Protein AF-A0A938FJY7-F1 (afdb_monomer)

Nearest PDB structures (foldseek):
  8kab-assembly1_Z  TM=9.635E-01  e=1.852E-04  Mycolicibacterium smegmatis MC2 155
  8v9j-assembly1_1  TM=9.572E-01  e=1.852E-04  Mycolicibacterium smegmatis MC2 155
  8cam-assembly1_x  TM=9.629E-01  e=1.108E-03  Escherichia coli BW25113
  7asp-assembly1_W  TM=9.441E-01  e=1.039E-03  Staphylococcus aureus
  9e7f-assembly1_AX  TM=9.710E-01  e=1.519E-02  Pyrobaculum calidifontis JCM 11548

Secondary structure (DSSP, 8-state):
-----HHHHHTS-HHHHHHHHHHHHHHHHHHHHHHHTT--S-HHHHHHHHHHHHHHHT-

Foldseek 3Di:
DDDPDLVVLVVDDPVVLVVVLVVLVVVLVVLVVCVVVVNRPDPPVNVVSVVSNVSSVVD

Solvent-accessible surface area (backbone atoms only — not comparable to full-atom values): 3589 Å² total; per-residue (Å²): 138,88,74,88,47,73,66,61,61,71,72,44,52,75,68,56,51,52,49,54,46,50,53,46,50,53,51,50,51,52,51,51,49,31,49,73,71,70,68,52,88,58,70,67,53,62,57,50,43,54,51,51,52,52,53,65,73,73,109

pLDDT: mean 80.89, std 13.35, range [38.44, 93.94]

Sequence (59 aa):
MSTTTAETLRASSTDELNNKLREAKEELFNLRFQAATGQLENHGRLTAVRKEIARIYTI

Radius of gyration: 12.51 Å; Cα contacts (8 Å, |Δi|>4): 26; chains: 1; bounding box: 27×21×33 Å

Structure (mmCIF, N/CA/C/O backbone):
data_AF-A0A938FJY7-F1
#
_entry.id   AF-A0A938FJY7-F1
#
loop_
_atom_site.group_PDB
_atom_site.id
_atom_site.type_symbol
_atom_site.label_atom_id
_atom_site.label_alt_id
_atom_site.label_comp_id
_atom_site.label_asym_id
_atom_site.label_entity_id
_atom_site.label_seq_id
_atom_site.pdbx_PDB_ins_code
_atom_site.Cartn_x
_atom_site.Cartn_y
_atom_site.Cartn_z
_atom_site.occupancy
_atom_site.B_iso_or_equiv
_atom_site.auth_seq_id
_atom_site.auth_comp_id
_atom_site.auth_asym_id
_atom_site.auth_atom_id
_atom_site.pdbx_PDB_model_num
ATOM 1 N N . MET A 1 1 ? 2.200 14.932 -6.999 1.00 38.75 1 MET A N 1
ATOM 2 C CA . MET A 1 1 ? 2.122 13.713 -7.829 1.00 38.75 1 MET A CA 1
ATOM 3 C C . MET A 1 1 ? 3.515 13.110 -7.908 1.00 38.75 1 MET A C 1
ATOM 5 O O . MET A 1 1 ? 4.351 13.672 -8.593 1.00 38.75 1 MET A O 1
ATOM 9 N N . SER A 1 2 ? 3.782 12.033 -7.169 1.00 38.44 2 SER A N 1
ATOM 10 C CA . SER A 1 2 ? 4.960 11.187 -7.397 1.00 38.44 2 SER A CA 1
ATOM 11 C C . SER A 1 2 ? 4.426 9.835 -7.845 1.00 38.44 2 SER A C 1
ATOM 13 O O . SER A 1 2 ? 4.037 8.998 -7.034 1.00 38.44 2 SER A O 1
ATOM 15 N N . THR A 1 3 ? 4.218 9.688 -9.147 1.00 44.06 3 THR A N 1
ATOM 16 C CA . THR A 1 3 ? 3.906 8.393 -9.743 1.00 44.06 3 THR A CA 1
ATOM 17 C C . THR A 1 3 ? 5.241 7.751 -10.071 1.00 44.06 3 THR A C 1
ATOM 19 O O . THR A 1 3 ? 5.903 8.187 -11.005 1.00 44.06 3 THR A O 1
ATOM 22 N N . THR A 1 4 ? 5.651 6.741 -9.304 1.00 59.03 4 THR A N 1
ATOM 23 C CA . THR A 1 4 ? 6.702 5.793 -9.694 1.00 59.03 4 THR A CA 1
ATOM 24 C C . THR A 1 4 ? 6.293 5.166 -11.030 1.00 59.03 4 THR A C 1
ATOM 26 O O . THR A 1 4 ? 5.464 4.253 -11.085 1.00 59.03 4 THR A O 1
ATOM 29 N N . THR A 1 5 ? 6.762 5.764 -12.124 1.00 61.44 5 THR A N 1
ATOM 30 C CA . THR A 1 5 ? 6.495 5.349 -13.502 1.00 61.44 5 THR A CA 1
ATOM 31 C C . THR A 1 5 ? 7.146 3.987 -13.731 1.00 61.44 5 THR A C 1
ATOM 33 O O . THR A 1 5 ? 8.253 3.748 -13.262 1.00 61.44 5 THR A O 1
ATOM 36 N N . ALA A 1 6 ? 6.488 3.075 -14.452 1.00 61.28 6 ALA A N 1
ATOM 37 C CA . ALA A 1 6 ? 7.019 1.727 -14.699 1.00 61.28 6 ALA A CA 1
ATOM 38 C C . ALA A 1 6 ? 8.431 1.735 -15.328 1.00 61.28 6 ALA A C 1
ATOM 40 O O . ALA A 1 6 ? 9.210 0.808 -15.130 1.00 61.28 6 ALA A O 1
ATOM 41 N N . GLU A 1 7 ? 8.774 2.807 -16.042 1.00 61.56 7 GLU A N 1
ATOM 42 C CA . GLU A 1 7 ? 10.092 3.039 -16.633 1.00 61.56 7 GLU A CA 1
ATOM 43 C C . GLU A 1 7 ? 11.203 3.209 -15.587 1.00 61.56 7 GLU A C 1
ATOM 45 O O . GLU A 1 7 ? 12.278 2.641 -15.755 1.00 61.56 7 GLU A O 1
ATOM 50 N N . THR A 1 8 ? 10.952 3.913 -14.475 1.00 61.38 8 THR A N 1
ATOM 51 C CA . THR A 1 8 ? 11.977 4.121 -13.435 1.00 61.38 8 THR A CA 1
ATOM 52 C C . THR A 1 8 ? 12.241 2.850 -12.641 1.00 61.38 8 THR A C 1
ATOM 54 O O . THR A 1 8 ? 13.370 2.605 -12.223 1.00 61.38 8 THR A O 1
ATOM 57 N N . LEU A 1 9 ? 11.220 2.010 -12.470 1.00 62.94 9 LEU A N 1
ATOM 58 C CA . LEU A 1 9 ? 11.362 0.709 -11.826 1.00 62.94 9 LEU A CA 1
ATOM 59 C C . LEU A 1 9 ? 12.105 -0.295 -12.723 1.00 62.94 9 LEU A C 1
ATOM 61 O O . LEU A 1 9 ? 12.949 -1.023 -12.220 1.00 62.94 9 LEU A O 1
ATOM 65 N N . ARG A 1 10 ? 11.880 -0.284 -14.045 1.00 62.97 10 ARG A N 1
ATOM 66 C CA . ARG A 1 10 ? 12.655 -1.102 -15.002 1.00 62.97 10 ARG A CA 1
ATOM 67 C C . ARG A 1 10 ? 14.120 -0.679 -15.125 1.00 62.97 10 ARG A C 1
ATOM 69 O O . ARG A 1 10 ? 14.959 -1.511 -15.440 1.00 62.97 10 ARG A O 1
ATOM 76 N N . ALA A 1 11 ? 14.414 0.601 -14.904 1.00 68.19 11 ALA A N 1
ATOM 77 C CA . ALA A 1 11 ? 15.777 1.129 -14.896 1.00 68.19 11 ALA A CA 1
ATOM 78 C C . ALA A 1 11 ? 16.514 0.910 -13.559 1.00 68.19 11 ALA A C 1
ATOM 80 O O . ALA A 1 11 ? 17.720 1.132 -13.495 1.00 68.19 11 ALA A O 1
ATOM 81 N N . SER A 1 12 ? 15.803 0.511 -12.496 1.00 69.12 12 SER A N 1
ATOM 82 C CA . SER A 1 12 ? 16.390 0.230 -11.179 1.00 69.12 12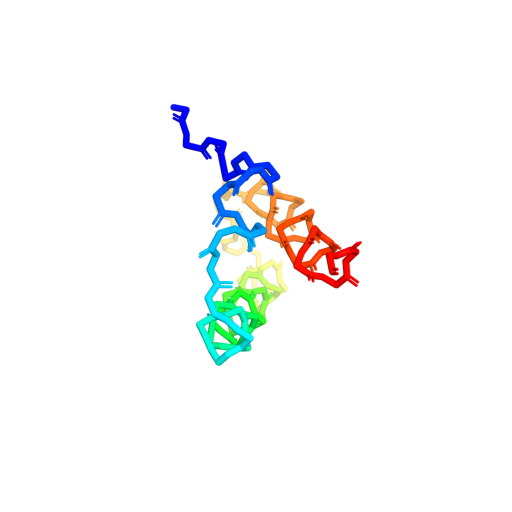 SER A CA 1
ATOM 83 C C . SER A 1 12 ? 17.067 -1.148 -11.174 1.00 69.12 12 SER A C 1
ATOM 85 O O . SER A 1 12 ? 16.601 -2.072 -11.842 1.00 69.12 12 SER A O 1
ATOM 87 N N . SER A 1 13 ? 18.131 -1.319 -10.385 1.00 79.00 13 SER A N 1
ATOM 88 C CA . SER A 1 13 ? 18.759 -2.639 -10.197 1.00 79.00 13 SER A CA 1
ATOM 89 C C . SER A 1 13 ? 17.843 -3.582 -9.404 1.00 79.00 13 SER A C 1
ATOM 91 O O . SER A 1 13 ? 17.042 -3.137 -8.578 1.00 79.00 13 SER A O 1
ATOM 93 N N . THR A 1 14 ? 17.984 -4.897 -9.595 1.00 78.31 14 THR A N 1
ATOM 94 C CA . THR A 1 14 ? 17.229 -5.920 -8.849 1.00 78.31 14 THR A CA 1
ATOM 95 C C . THR A 1 14 ? 17.371 -5.749 -7.331 1.00 78.31 14 THR A C 1
ATOM 97 O O . THR A 1 14 ? 16.398 -5.914 -6.595 1.00 78.31 14 THR A O 1
ATOM 100 N N . ASP A 1 15 ? 18.548 -5.340 -6.856 1.00 83.38 15 ASP A N 1
ATOM 101 C CA . ASP A 1 15 ? 18.797 -5.093 -5.430 1.00 83.38 15 ASP A CA 1
ATOM 102 C C . ASP A 1 15 ? 18.053 -3.856 -4.909 1.00 83.38 15 ASP A C 1
ATOM 104 O O . ASP A 1 15 ? 17.480 -3.874 -3.819 1.00 83.38 15 ASP A O 1
ATOM 108 N N . GLU A 1 16 ? 17.979 -2.792 -5.710 1.00 82.38 16 GLU A N 1
ATOM 109 C CA . GLU A 1 16 ? 17.218 -1.589 -5.362 1.00 82.38 16 GLU A CA 1
ATOM 110 C C . GLU A 1 16 ? 15.712 -1.864 -5.334 1.00 82.38 16 GLU A C 1
ATOM 112 O O . GLU A 1 16 ? 15.003 -1.344 -4.470 1.00 82.38 16 GLU A O 1
ATOM 117 N N . LEU A 1 17 ? 15.218 -2.704 -6.249 1.00 83.56 17 LEU A N 1
ATOM 118 C CA . LEU A 1 17 ? 13.824 -3.151 -6.254 1.00 83.56 17 LEU A CA 1
ATOM 119 C C . LEU A 1 17 ? 13.499 -3.961 -4.997 1.00 83.56 17 LEU A C 1
ATOM 121 O O . LEU A 1 17 ? 12.468 -3.719 -4.367 1.00 83.56 17 LEU A O 1
ATOM 125 N N . ASN A 1 18 ? 14.394 -4.859 -4.583 1.00 86.38 18 ASN A N 1
ATOM 126 C CA . ASN A 1 18 ? 14.240 -5.628 -3.348 1.00 86.38 18 ASN A CA 1
ATOM 127 C C . ASN A 1 18 ? 14.247 -4.737 -2.097 1.00 86.38 18 ASN A C 1
ATOM 129 O O . ASN A 1 18 ? 13.440 -4.955 -1.189 1.00 86.38 18 ASN A O 1
ATOM 133 N N . ASN A 1 19 ? 15.099 -3.709 -2.058 1.00 88.88 19 ASN A N 1
ATOM 134 C CA . ASN A 1 19 ? 15.131 -2.746 -0.955 1.00 88.88 19 ASN A CA 1
ATOM 135 C C . ASN A 1 19 ? 13.831 -1.934 -0.880 1.00 88.88 19 ASN A C 1
ATOM 137 O O . ASN A 1 19 ? 13.177 -1.930 0.164 1.00 88.88 19 ASN A O 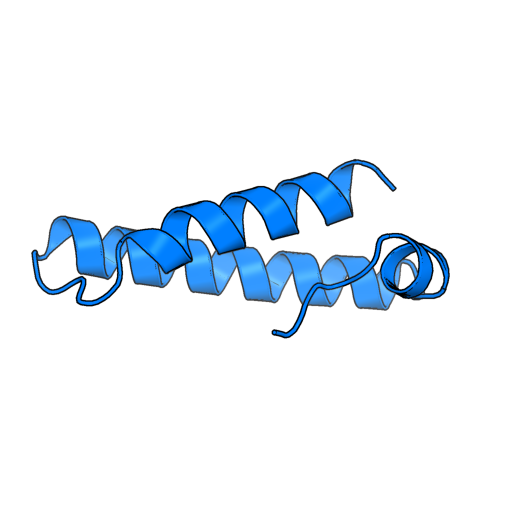1
ATOM 141 N N . LYS A 1 20 ? 13.374 -1.366 -2.006 1.00 86.44 20 LYS A N 1
ATOM 142 C CA . LYS A 1 20 ? 12.080 -0.659 -2.088 1.00 86.44 20 LYS A CA 1
ATOM 143 C C . LYS A 1 20 ? 10.908 -1.554 -1.684 1.00 86.44 20 LYS A C 1
ATOM 145 O O . LYS A 1 20 ? 9.962 -1.107 -1.042 1.00 86.44 20 LYS A O 1
ATOM 150 N N . LEU A 1 21 ? 10.966 -2.838 -2.036 1.00 88.81 21 LEU A N 1
ATOM 151 C CA . LEU A 1 21 ? 9.947 -3.819 -1.672 1.00 88.81 21 LEU A CA 1
ATOM 152 C C . LEU A 1 21 ? 9.907 -4.064 -0.159 1.00 88.81 21 LEU A C 1
ATOM 154 O O . LEU A 1 21 ? 8.814 -4.171 0.405 1.00 88.81 21 LEU A O 1
ATOM 158 N N . ARG A 1 22 ? 11.065 -4.147 0.510 1.00 91.56 22 ARG A N 1
ATOM 159 C CA . ARG A 1 22 ? 11.127 -4.251 1.977 1.00 91.56 22 ARG A CA 1
ATOM 160 C C . ARG A 1 22 ? 10.543 -3.012 2.645 1.00 91.56 22 AR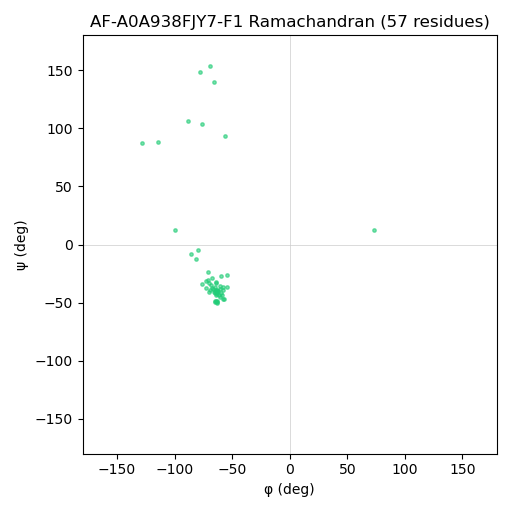G A C 1
ATOM 162 O O . ARG A 1 22 ? 9.654 -3.163 3.479 1.00 91.56 22 ARG A O 1
ATOM 169 N N . GLU A 1 23 ? 10.962 -1.825 2.220 1.00 91.25 23 GLU A N 1
ATOM 170 C CA . GLU A 1 23 ? 10.463 -0.552 2.756 1.00 91.25 23 GLU A CA 1
ATOM 171 C C . GLU A 1 23 ? 8.940 -0.434 2.600 1.00 91.25 23 GLU A C 1
ATOM 173 O O . GLU A 1 23 ? 8.224 -0.171 3.568 1.00 91.25 23 GLU A O 1
ATOM 178 N N . ALA A 1 24 ? 8.408 -0.740 1.412 1.00 90.69 24 ALA A N 1
ATOM 179 C CA . ALA A 1 24 ? 6.969 -0.695 1.158 1.00 90.69 24 ALA A CA 1
ATOM 180 C C . ALA A 1 24 ? 6.180 -1.718 2.000 1.00 90.69 24 ALA A C 1
ATOM 182 O O . ALA A 1 24 ? 5.037 -1.460 2.388 1.00 90.69 24 ALA A O 1
ATOM 183 N N . LYS A 1 25 ? 6.761 -2.885 2.310 1.00 91.81 25 LYS A N 1
ATOM 184 C CA . LYS A 1 25 ? 6.139 -3.879 3.204 1.00 91.81 25 LYS A CA 1
ATOM 185 C C . LYS A 1 25 ? 6.112 -3.411 4.657 1.00 91.81 25 LYS A C 1
ATOM 187 O O . LYS A 1 25 ? 5.098 -3.626 5.324 1.00 91.81 25 LYS A O 1
ATOM 192 N N . GLU A 1 26 ? 7.182 -2.787 5.135 1.00 93.94 26 GLU A N 1
ATOM 193 C CA . GLU A 1 26 ? 7.234 -2.199 6.478 1.00 93.94 26 GLU A CA 1
ATOM 194 C C . GLU A 1 26 ? 6.224 -1.054 6.609 1.00 93.94 26 GLU A C 1
ATOM 196 O O . GLU A 1 26 ? 5.445 -1.017 7.564 1.00 93.94 26 GLU A O 1
ATOM 201 N N . GLU A 1 27 ? 6.131 -0.189 5.597 1.00 91.12 27 GLU A N 1
ATOM 202 C CA . GLU A 1 27 ? 5.117 0.863 5.553 1.00 91.12 27 GLU A CA 1
ATOM 203 C C . GLU A 1 27 ? 3.698 0.273 5.567 1.00 91.12 27 GLU A C 1
ATOM 205 O O . GLU A 1 27 ? 2.846 0.710 6.343 1.00 91.12 27 GLU A O 1
ATOM 210 N N . LEU A 1 28 ? 3.435 -0.769 4.769 1.00 91.81 28 LEU A N 1
ATOM 211 C CA . LEU A 1 28 ? 2.135 -1.441 4.758 1.00 91.81 28 LEU A CA 1
ATOM 212 C C . LEU A 1 28 ? 1.786 -2.048 6.124 1.00 91.81 28 LEU A C 1
ATOM 214 O O . LEU A 1 28 ? 0.617 -2.021 6.518 1.00 91.81 28 LEU A O 1
ATOM 218 N N . PHE A 1 29 ? 2.767 -2.607 6.834 1.00 93.31 29 PHE A N 1
ATOM 219 C CA . PHE A 1 29 ? 2.575 -3.140 8.180 1.00 93.31 29 PHE A CA 1
ATOM 220 C C . PHE A 1 29 ? 2.184 -2.031 9.162 1.00 93.31 29 PHE A C 1
ATOM 222 O O . PHE A 1 29 ? 1.168 -2.158 9.847 1.00 93.31 29 PHE A O 1
ATOM 229 N N . ASN A 1 30 ? 2.912 -0.914 9.155 1.00 91.06 30 ASN A N 1
ATOM 230 C CA . ASN A 1 30 ? 2.626 0.238 10.010 1.00 91.06 30 ASN A CA 1
ATOM 231 C C . ASN A 1 30 ? 1.246 0.838 9.715 1.00 91.06 30 ASN A C 1
ATOM 233 O O . ASN A 1 30 ? 0.475 1.096 10.638 1.00 91.06 30 ASN A O 1
ATOM 237 N N . LEU A 1 31 ? 0.882 0.982 8.438 1.00 90.81 31 LEU A N 1
ATOM 238 C CA . LEU A 1 31 ? -0.437 1.478 8.040 1.00 90.81 31 LEU A CA 1
ATOM 239 C C . LEU A 1 31 ? -1.559 0.515 8.447 1.00 90.81 31 LEU A C 1
ATOM 241 O O . LEU A 1 31 ? -2.632 0.953 8.849 1.00 90.81 31 LEU A O 1
ATOM 245 N N . ARG A 1 32 ? -1.336 -0.802 8.376 1.00 90.31 32 ARG A N 1
ATOM 246 C CA . ARG A 1 32 ? -2.302 -1.796 8.876 1.00 90.31 32 ARG A CA 1
ATOM 247 C C . ARG A 1 32 ? -2.447 -1.738 10.390 1.00 90.31 32 ARG A C 1
ATOM 249 O O . ARG A 1 32 ? -3.562 -1.874 10.884 1.00 90.31 32 ARG A O 1
ATOM 256 N N . PHE A 1 33 ? -1.348 -1.514 11.104 1.00 91.19 33 PHE A N 1
ATOM 257 C CA . PHE A 1 33 ? -1.365 -1.346 12.551 1.00 91.19 33 PHE A CA 1
ATOM 258 C C . PHE A 1 33 ? -2.152 -0.090 12.947 1.00 91.19 33 PHE A C 1
ATOM 260 O O . PHE A 1 33 ? -3.088 -0.184 13.732 1.00 91.19 33 PHE A O 1
ATOM 267 N N . GLN A 1 34 ? -1.869 1.048 12.309 1.00 89.44 34 GLN A N 1
ATOM 268 C CA . GLN A 1 34 ? -2.611 2.302 12.495 1.00 89.44 34 GLN A CA 1
ATOM 269 C C . GLN A 1 34 ? -4.095 2.176 12.114 1.00 89.44 34 GLN A C 1
ATOM 271 O O . GLN A 1 34 ? -4.963 2.762 12.760 1.00 89.44 34 GLN A O 1
ATOM 276 N N . ALA A 1 35 ? -4.410 1.393 11.076 1.00 88.62 35 ALA A N 1
ATOM 277 C CA . ALA A 1 35 ? -5.790 1.103 10.691 1.00 88.62 35 ALA A CA 1
ATOM 278 C C . ALA A 1 35 ? -6.524 0.299 11.769 1.00 88.62 35 ALA A C 1
ATOM 280 O O . ALA A 1 35 ? -7.678 0.594 12.069 1.00 88.62 35 ALA A O 1
ATOM 281 N N . ALA A 1 36 ? -5.856 -0.692 12.362 1.00 88.56 36 ALA A N 1
ATOM 282 C CA . ALA A 1 36 ? -6.415 -1.516 13.427 1.00 88.56 36 ALA A CA 1
ATOM 283 C C . ALA A 1 36 ? -6.595 -0.738 14.742 1.00 88.56 36 ALA A C 1
ATOM 285 O O . ALA A 1 36 ? -7.557 -0.990 15.462 1.00 88.56 36 ALA A O 1
ATOM 286 N N . THR A 1 37 ? -5.718 0.228 15.041 1.00 89.06 37 THR A N 1
ATOM 287 C CA . THR A 1 37 ? -5.857 1.121 16.206 1.00 89.06 37 THR A CA 1
ATOM 288 C C . THR A 1 37 ? -6.848 2.267 15.982 1.00 89.06 37 THR A C 1
ATOM 290 O O . THR A 1 37 ? -7.122 3.021 16.913 1.00 89.06 37 THR A O 1
ATOM 293 N N . GLY A 1 38 ? -7.396 2.414 14.770 1.00 84.38 38 GLY A N 1
ATOM 294 C CA . GLY A 1 38 ? -8.343 3.478 14.425 1.00 84.38 38 GLY A CA 1
ATOM 295 C C . GLY A 1 38 ? -7.713 4.870 14.297 1.00 84.38 38 GLY A C 1
ATOM 296 O O . GLY A 1 38 ? -8.438 5.856 14.227 1.00 84.38 38 GLY A O 1
ATOM 297 N N . GLN A 1 39 ? -6.382 4.961 14.252 1.00 82.94 39 GLN A N 1
ATOM 298 C CA . GLN A 1 39 ? -5.623 6.216 14.136 1.00 82.94 39 GLN A CA 1
ATOM 299 C C . GLN A 1 39 ? -5.159 6.496 12.699 1.00 82.94 39 GLN A C 1
ATOM 301 O O . GLN A 1 39 ? -4.292 7.336 12.467 1.00 82.94 39 GLN A O 1
ATOM 306 N N . LEU A 1 40 ? -5.685 5.764 11.715 1.00 82.25 40 LEU A N 1
ATOM 307 C CA . LEU A 1 40 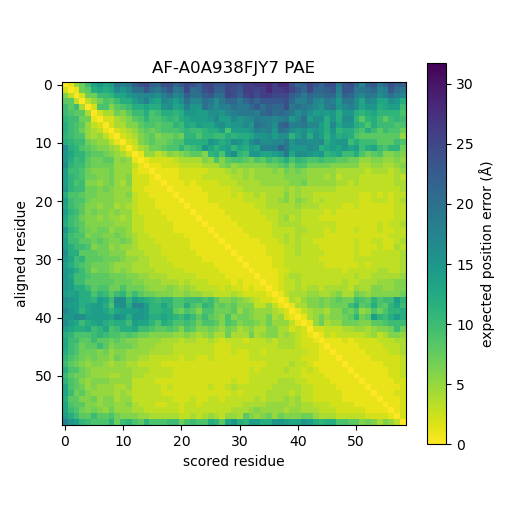? -5.274 5.936 10.330 1.00 82.25 40 LEU A CA 1
ATOM 308 C C . LEU A 1 40 ? -5.898 7.198 9.727 1.00 82.25 40 LEU A C 1
ATOM 310 O O . LEU A 1 40 ? -7.054 7.197 9.317 1.00 82.25 40 LEU A O 1
ATOM 314 N N . GLU A 1 41 ? -5.095 8.247 9.591 1.00 76.31 41 GLU A N 1
ATOM 315 C CA . GLU A 1 41 ? -5.536 9.510 8.988 1.00 76.31 41 GLU A CA 1
ATOM 316 C C . GLU A 1 41 ? -5.750 9.402 7.469 1.00 76.31 41 GLU A C 1
ATOM 318 O O . GLU A 1 41 ? -6.603 10.084 6.902 1.00 76.31 41 GLU A O 1
ATOM 323 N N . ASN A 1 42 ? -4.992 8.534 6.780 1.00 80.38 42 ASN A N 1
ATOM 324 C CA . ASN A 1 42 ? -4.998 8.457 5.318 1.00 80.38 42 ASN A CA 1
ATOM 325 C C . ASN A 1 42 ? -5.218 7.033 4.779 1.00 80.38 42 ASN A C 1
ATOM 327 O O . ASN A 1 42 ? -4.282 6.316 4.411 1.00 80.38 42 ASN A O 1
ATOM 331 N N . HIS A 1 43 ? -6.488 6.656 4.624 1.00 81.06 43 HIS A N 1
ATOM 332 C CA . HIS A 1 43 ? -6.897 5.393 3.992 1.00 81.06 43 HIS A CA 1
ATOM 333 C C . HIS A 1 43 ? -6.419 5.245 2.533 1.00 81.06 43 HIS A C 1
ATOM 335 O O . HIS A 1 43 ? -6.203 4.125 2.056 1.00 81.06 43 HIS A O 1
ATOM 341 N N . GLY A 1 44 ? -6.215 6.356 1.815 1.00 86.75 44 GLY A N 1
ATOM 342 C CA . GLY A 1 44 ? -5.725 6.351 0.434 1.00 86.75 44 GLY A CA 1
ATOM 343 C C . GLY A 1 44 ? -4.305 5.795 0.315 1.00 86.75 44 GLY A C 1
ATOM 344 O O . GLY A 1 44 ? -3.993 5.088 -0.653 1.00 86.75 44 GLY A O 1
ATOM 345 N N . ARG A 1 45 ? -3.465 6.026 1.334 1.00 87.19 45 ARG A N 1
ATOM 346 C CA . ARG A 1 45 ? -2.075 5.554 1.366 1.00 87.19 45 ARG A CA 1
ATOM 347 C C . ARG A 1 45 ? -1.985 4.028 1.367 1.00 87.19 45 ARG A C 1
ATOM 349 O O . ARG A 1 45 ? -1.188 3.475 0.617 1.00 87.19 45 ARG A O 1
ATOM 356 N N . LEU A 1 46 ? -2.875 3.339 2.084 1.00 87.94 46 LEU A N 1
ATOM 357 C CA . LEU A 1 46 ? -2.919 1.870 2.118 1.00 87.94 46 LEU A CA 1
ATOM 358 C C . LEU A 1 46 ? -3.118 1.258 0.718 1.00 87.94 46 LEU A C 1
ATOM 360 O O . LEU A 1 46 ? -2.518 0.242 0.362 1.00 87.94 46 LEU A O 1
ATOM 364 N N . THR A 1 47 ? -3.959 1.881 -0.111 1.00 88.62 47 THR A N 1
ATOM 365 C CA . THR A 1 47 ? -4.179 1.427 -1.492 1.00 88.62 47 THR A CA 1
ATOM 366 C C . THR A 1 47 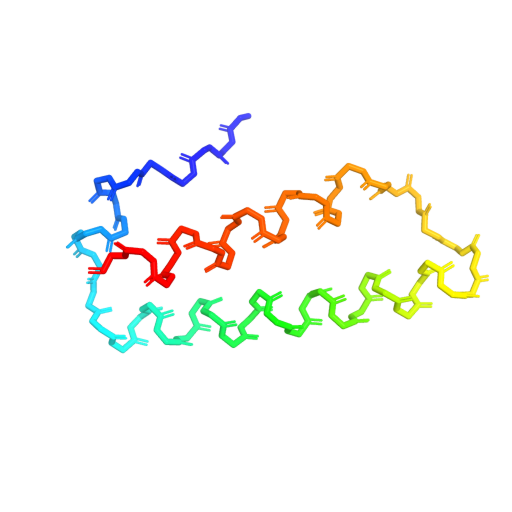? -3.021 1.801 -2.414 1.00 88.62 47 THR A C 1
ATOM 368 O O . THR A 1 47 ? -2.693 1.013 -3.301 1.00 88.62 47 THR A O 1
ATO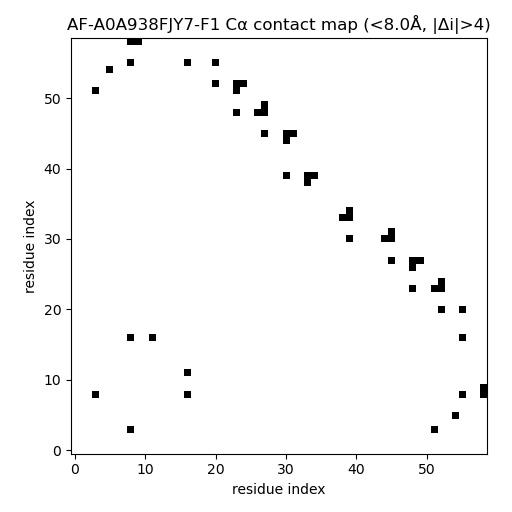M 371 N N . ALA A 1 48 ? -2.376 2.949 -2.197 1.00 89.31 48 ALA A N 1
ATOM 372 C CA . ALA A 1 48 ? -1.181 3.341 -2.941 1.00 89.31 48 ALA A CA 1
ATOM 373 C C . ALA A 1 48 ? -0.016 2.365 -2.701 1.0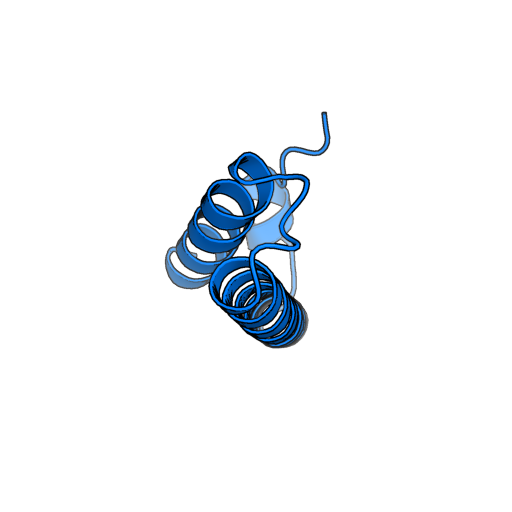0 89.31 48 ALA A C 1
ATOM 375 O O . ALA A 1 48 ? 0.511 1.817 -3.668 1.00 89.31 48 ALA A O 1
ATOM 376 N N . VAL A 1 49 ? 0.297 2.060 -1.437 1.00 90.00 49 VAL A N 1
ATOM 377 C CA . VAL A 1 49 ? 1.395 1.151 -1.056 1.00 90.00 49 VAL A CA 1
ATOM 378 C C . VAL A 1 49 ? 1.160 -0.267 -1.590 1.00 90.00 49 VAL A C 1
ATOM 380 O O . VAL A 1 49 ? 2.069 -0.887 -2.136 1.00 90.00 49 VAL A O 1
ATOM 383 N N . ARG A 1 50 ? -0.083 -0.778 -1.555 1.00 89.62 50 ARG A N 1
ATOM 384 C CA . ARG A 1 50 ? -0.411 -2.068 -2.202 1.00 89.62 50 ARG A CA 1
ATOM 385 C C . ARG A 1 50 ? -0.124 -2.067 -3.704 1.00 89.62 50 ARG A C 1
ATOM 387 O O . ARG A 1 50 ? 0.391 -3.055 -4.222 1.00 89.62 50 ARG A O 1
ATOM 394 N N . LYS A 1 51 ? -0.484 -0.988 -4.408 1.00 89.56 51 LYS A N 1
ATOM 395 C CA . LYS A 1 51 ? -0.232 -0.859 -5.852 1.00 89.56 51 LYS A CA 1
ATOM 396 C C . LYS A 1 51 ? 1.259 -0.735 -6.156 1.00 89.56 51 LYS A C 1
ATOM 398 O O . LYS A 1 51 ? 1.699 -1.250 -7.175 1.00 89.56 51 LYS A O 1
ATOM 403 N N . GLU A 1 52 ? 2.019 -0.078 -5.290 1.00 87.00 52 GLU A N 1
ATOM 404 C CA . GLU A 1 52 ? 3.471 0.041 -5.408 1.00 87.00 52 GLU A CA 1
ATOM 405 C C . GLU A 1 52 ? 4.159 -1.321 -5.275 1.00 87.00 52 GLU A C 1
ATOM 407 O O . GLU A 1 52 ? 4.897 -1.711 -6.176 1.00 87.00 52 GLU A O 1
ATOM 412 N N . ILE A 1 53 ? 3.805 -2.108 -4.252 1.00 88.62 53 ILE A N 1
ATOM 413 C CA . ILE A 1 53 ? 4.286 -3.491 -4.097 1.00 88.62 53 ILE A CA 1
ATOM 414 C C . ILE A 1 53 ? 3.939 -4.328 -5.334 1.00 88.62 53 ILE A C 1
ATOM 416 O O . ILE A 1 53 ? 4.801 -5.018 -5.873 1.00 88.62 53 ILE A O 1
ATOM 420 N N . ALA A 1 54 ? 2.692 -4.250 -5.811 1.00 88.19 54 ALA A N 1
ATOM 421 C CA . ALA A 1 54 ? 2.263 -4.992 -6.994 1.00 88.19 54 ALA A CA 1
ATOM 422 C C . ALA A 1 54 ? 3.079 -4.620 -8.242 1.00 88.19 54 ALA A C 1
ATOM 424 O O . ALA A 1 54 ? 3.477 -5.509 -8.984 1.00 88.19 54 ALA A O 1
ATOM 425 N N . ARG A 1 55 ? 3.380 -3.330 -8.447 1.00 85.31 55 ARG A N 1
ATOM 426 C CA . ARG A 1 55 ? 4.210 -2.873 -9.573 1.00 85.31 55 ARG A CA 1
ATOM 427 C C . ARG A 1 55 ? 5.632 -3.416 -9.512 1.00 85.31 55 ARG A C 1
ATOM 429 O O . ARG A 1 55 ? 6.150 -3.803 -10.553 1.00 85.31 55 ARG A O 1
ATOM 436 N N . ILE A 1 56 ? 6.235 -3.460 -8.323 1.00 85.06 56 ILE A N 1
ATOM 437 C CA . ILE A 1 56 ? 7.583 -4.016 -8.141 1.00 85.06 56 ILE A CA 1
ATOM 438 C C . ILE A 1 56 ? 7.595 -5.512 -8.486 1.00 85.06 56 ILE A C 1
ATOM 440 O O . ILE A 1 56 ? 8.517 -5.963 -9.145 1.00 85.06 56 ILE A O 1
ATOM 444 N N . TYR A 1 57 ? 6.559 -6.266 -8.103 1.00 83.62 57 TYR A N 1
ATOM 445 C CA . TYR A 1 57 ? 6.455 -7.696 -8.428 1.00 83.62 57 TYR A CA 1
ATOM 446 C C . TYR A 1 57 ? 6.169 -7.997 -9.907 1.00 83.62 57 TYR A C 1
ATOM 448 O O . TYR A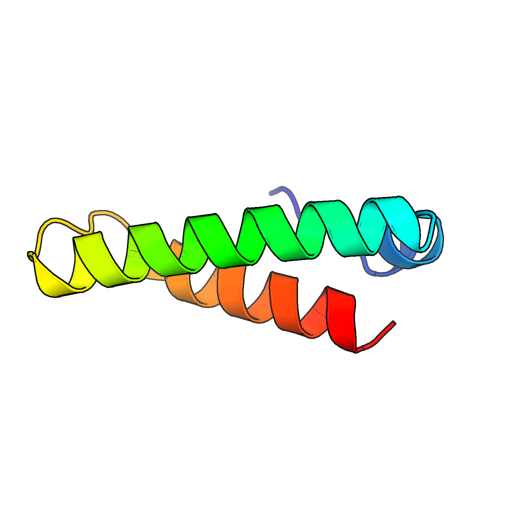 1 57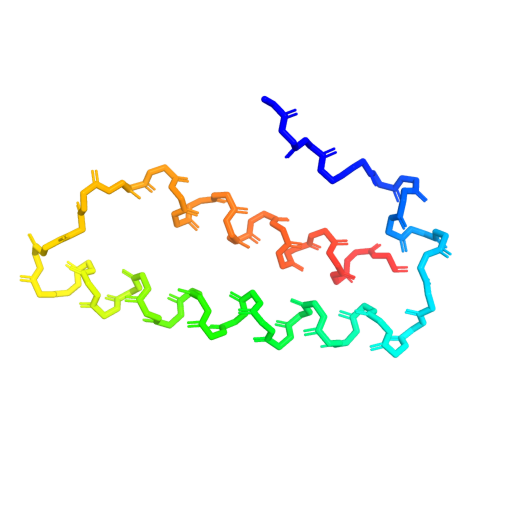 ? 6.413 -9.114 -10.350 1.00 83.62 57 TYR A O 1
ATOM 456 N N . THR A 1 58 ? 5.584 -7.057 -10.651 1.00 84.31 58 THR A N 1
ATOM 457 C CA . THR A 1 58 ? 5.224 -7.260 -12.069 1.00 84.31 58 THR A CA 1
ATOM 458 C C . THR A 1 58 ? 6.349 -6.969 -13.061 1.00 84.31 58 THR A C 1
ATOM 460 O O . THR A 1 58 ? 6.150 -7.184 -14.256 1.00 84.31 58 THR A O 1
ATOM 463 N N . ILE A 1 59 ? 7.472 -6.420 -12.598 1.00 73.44 59 ILE A N 1
ATOM 464 C CA . ILE A 1 59 ? 8.656 -6.121 -13.416 1.00 73.44 59 ILE A CA 1
ATOM 465 C C . ILE A 1 59 ? 9.637 -7.277 -13.284 1.00 73.44 59 ILE A C 1
ATOM 467 O O . ILE A 1 59 ? 10.156 -7.685 -14.344 1.00 73.44 59 ILE A O 1
#

Mean predicted aligned error: 6.6 Å